Protein AF-A0A509LKF1-F1 (afdb_monomer)

Radius of gyration: 13.64 Å; Cα contacts (8 Å, |Δi|>4): 89; chains: 1; bounding box: 28×32×33 Å

Sequence (92 aa):
GLAKDMSLYITGQMYSREKIPHQTRQLVTVAALTVLSKPDELKLHTHAALNVGCTKEEIAEVIFQTSIYGGVPAANTALSVLKDVLEERGEE

Solvent-accessible surface area (backbone atoms only — not comparable to full-atom values): 5002 Å² total; per-residue (Å²): 102,72,69,59,53,51,50,48,43,47,56,69,53,63,66,60,48,85,87,56,58,66,36,60,52,29,50,51,49,43,36,52,26,28,53,68,65,37,65,74,62,30,45,57,41,50,55,49,20,47,74,61,66,41,50,74,65,60,52,51,48,43,38,56,60,34,27,81,79,43,33,57,71,29,24,53,53,43,52,51,43,52,50,54,52,28,58,75,70,71,63,122

Structure (mmCIF, N/CA/C/O backbone):
data_AF-A0A509LKF1-F1
#
_entry.id   AF-A0A509LKF1-F1
#
loop_
_atom_site.group_PDB
_atom_site.id
_atom_site.type_symbol
_atom_site.label_atom_id
_atom_site.label_alt_id
_atom_site.label_comp_id
_atom_site.label_asym_id
_atom_site.label_entity_id
_atom_site.label_seq_id
_atom_site.pdbx_PDB_ins_code
_atom_site.Cartn_x
_atom_site.Cartn_y
_atom_site.Cartn_z
_atom_site.occupancy
_atom_site.B_iso_or_equiv
_atom_site.auth_seq_id
_atom_site.auth_comp_id
_atom_site.auth_asym_id
_atom_site.auth_atom_id
_atom_site.pdbx_PDB_model_num
ATOM 1 N N . GLY A 1 1 ? -12.315 19.227 -16.497 1.00 91.00 1 GLY A N 1
ATOM 2 C CA . GLY A 1 1 ? -11.396 19.975 -15.618 1.00 91.00 1 GLY A CA 1
ATOM 3 C C . GLY A 1 1 ? -10.446 18.953 -15.061 1.00 91.00 1 GLY A C 1
ATOM 4 O O . GLY A 1 1 ? -10.940 17.907 -14.663 1.00 91.00 1 GLY A O 1
ATOM 5 N N . LEU A 1 2 ? -9.136 19.213 -15.077 1.00 93.00 2 LEU A N 1
ATOM 6 C CA . LEU A 1 2 ? -8.104 18.162 -15.064 1.00 93.00 2 LEU A CA 1
ATOM 7 C C . LEU A 1 2 ? -8.325 17.042 -14.030 1.00 93.00 2 LEU A C 1
ATOM 9 O O . LEU A 1 2 ? -8.217 15.873 -14.381 1.00 93.00 2 LEU A O 1
ATOM 13 N N . ALA A 1 3 ? -8.727 17.365 -12.797 1.00 91.44 3 ALA A N 1
ATOM 14 C CA . ALA A 1 3 ? -9.023 16.364 -11.765 1.00 91.4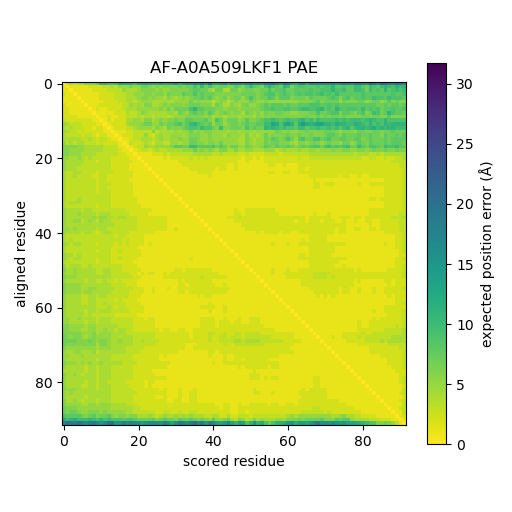4 3 ALA A CA 1
ATOM 15 C C . ALA A 1 3 ? -10.182 15.410 -12.131 1.00 91.44 3 ALA A C 1
ATOM 17 O O . ALA A 1 3 ? -10.079 14.199 -11.937 1.00 91.44 3 ALA A O 1
ATOM 18 N N . LYS A 1 4 ? -11.275 15.935 -12.702 1.00 92.12 4 LYS A N 1
ATOM 19 C CA . LYS A 1 4 ? -12.404 15.128 -13.195 1.00 92.12 4 LYS A CA 1
ATOM 20 C C . LYS A 1 4 ? -11.964 14.227 -14.346 1.00 92.12 4 LYS A C 1
ATOM 22 O O . LYS A 1 4 ? -12.332 13.058 -14.378 1.00 92.12 4 LYS A O 1
ATOM 27 N N . ASP A 1 5 ? -11.170 14.769 -15.263 1.00 94.25 5 ASP A N 1
ATOM 28 C CA . ASP A 1 5 ? -10.733 14.050 -16.462 1.00 94.25 5 ASP A CA 1
ATOM 29 C C . ASP A 1 5 ? -9.780 12.902 -16.078 1.00 94.25 5 ASP A C 1
ATOM 31 O O . ASP A 1 5 ? -9.925 11.780 -16.561 1.00 94.25 5 ASP A O 1
ATOM 35 N N . MET A 1 6 ? -8.888 13.144 -15.111 1.00 91.88 6 MET A N 1
ATOM 36 C CA . MET A 1 6 ? -8.019 12.124 -14.523 1.00 91.88 6 MET A CA 1
ATOM 37 C C . MET A 1 6 ? -8.818 11.028 -13.807 1.00 91.88 6 MET A C 1
ATOM 39 O O . MET A 1 6 ? -8.574 9.844 -14.033 1.00 91.88 6 MET A O 1
ATOM 43 N N . SER A 1 7 ? -9.805 11.401 -12.989 1.00 90.62 7 SER A N 1
ATOM 44 C CA . SER A 1 7 ? -10.662 10.435 -12.290 1.00 90.62 7 SER A CA 1
ATOM 45 C C . SER A 1 7 ? -11.435 9.536 -13.266 1.00 90.62 7 SER A C 1
ATOM 47 O O . SER A 1 7 ? -11.437 8.311 -13.114 1.00 90.62 7 SER A O 1
ATOM 49 N N . LEU A 1 8 ? -12.020 10.119 -14.320 1.00 91.12 8 LEU A N 1
ATOM 50 C CA . LEU A 1 8 ? -12.732 9.377 -15.365 1.00 91.12 8 LEU A CA 1
ATOM 51 C C . LEU A 1 8 ? -11.811 8.439 -16.148 1.00 91.12 8 LEU A C 1
ATOM 53 O O . LEU A 1 8 ? -12.217 7.330 -16.482 1.00 91.12 8 LEU A O 1
ATOM 57 N N . TYR A 1 9 ? -10.573 8.848 -16.422 1.00 91.75 9 TYR A N 1
ATOM 58 C CA . TYR A 1 9 ? -9.595 7.972 -17.059 1.00 91.75 9 TYR A CA 1
ATOM 59 C C . TYR A 1 9 ? -9.228 6.781 -16.161 1.00 91.75 9 TYR A C 1
ATOM 61 O O . TYR A 1 9 ? -9.276 5.630 -16.599 1.00 91.75 9 TYR A O 1
ATOM 69 N N . ILE A 1 10 ? -8.900 7.037 -14.890 1.00 87.38 10 ILE A N 1
ATOM 70 C CA . ILE A 1 10 ? -8.498 5.991 -13.941 1.00 87.38 10 ILE A CA 1
ATOM 71 C C . ILE A 1 10 ? -9.623 4.963 -13.779 1.00 87.38 10 ILE A C 1
ATOM 73 O O . ILE A 1 10 ? -9.390 3.766 -13.947 1.00 87.38 10 ILE A O 1
ATOM 77 N N . THR A 1 11 ? -10.843 5.423 -13.504 1.00 84.56 11 THR A N 1
ATOM 78 C CA . THR A 1 11 ? -11.993 4.550 -13.221 1.00 84.56 11 THR A CA 1
ATOM 79 C C . THR A 1 11 ? -12.604 3.948 -14.486 1.00 84.56 11 THR A C 1
ATOM 81 O O . THR A 1 11 ? -12.812 2.739 -14.557 1.00 84.56 11 THR A O 1
ATOM 84 N N . GLY A 1 12 ? -12.849 4.768 -15.508 1.00 84.69 12 GLY A N 1
ATOM 85 C CA . GLY A 1 12 ? -13.550 4.376 -16.728 1.00 84.69 12 GLY A CA 1
ATOM 86 C C . GLY A 1 12 ? -12.680 3.673 -17.766 1.00 84.69 12 GLY A C 1
ATOM 87 O O . GLY A 1 12 ? -13.223 2.961 -18.612 1.00 84.69 12 GLY A O 1
ATOM 88 N N . GLN A 1 13 ? -11.351 3.822 -17.717 1.00 87.00 13 GLN A N 1
ATOM 89 C CA . GLN A 1 13 ? -10.446 3.175 -18.676 1.00 87.00 13 GLN A CA 1
ATOM 90 C C . GLN A 1 13 ? -9.395 2.270 -18.041 1.00 87.00 13 GLN A C 1
ATOM 92 O O . GLN A 1 13 ? -9.220 1.143 -18.497 1.00 87.00 13 GLN A O 1
ATOM 97 N N . MET A 1 14 ? -8.655 2.719 -17.025 1.00 87.75 14 MET A N 1
ATOM 98 C CA . MET A 1 14 ? -7.541 1.908 -16.517 1.00 87.75 14 MET A CA 1
ATOM 99 C C . MET A 1 14 ? -8.022 0.737 -15.650 1.00 87.75 14 MET A C 1
ATOM 101 O O . MET A 1 14 ? -7.594 -0.408 -15.848 1.00 87.75 14 MET A O 1
ATOM 105 N N . TYR A 1 15 ? -8.916 1.016 -14.701 1.00 85.31 15 TYR A N 1
ATOM 106 C CA . TYR A 1 15 ? -9.465 0.007 -13.798 1.00 85.31 15 TYR A CA 1
ATOM 107 C C . TYR A 1 15 ? -10.633 -0.775 -14.402 1.00 85.31 15 TYR A C 1
ATOM 109 O O . TYR A 1 15 ? -10.830 -1.911 -13.995 1.00 85.31 15 TYR A O 1
ATOM 117 N N . SER A 1 16 ? -11.313 -0.271 -15.436 1.00 87.25 16 SER A N 1
ATOM 118 C CA . SER A 1 16 ? -12.335 -1.035 -16.179 1.00 87.25 16 SER A CA 1
ATOM 119 C C . SER A 1 16 ? -11.768 -2.191 -17.021 1.00 87.25 16 SER A C 1
ATOM 121 O O . SER A 1 16 ? -12.507 -2.999 -17.578 1.00 87.25 16 SER A O 1
ATOM 123 N N . ARG A 1 17 ? -10.438 -2.300 -17.139 1.00 89.94 17 ARG 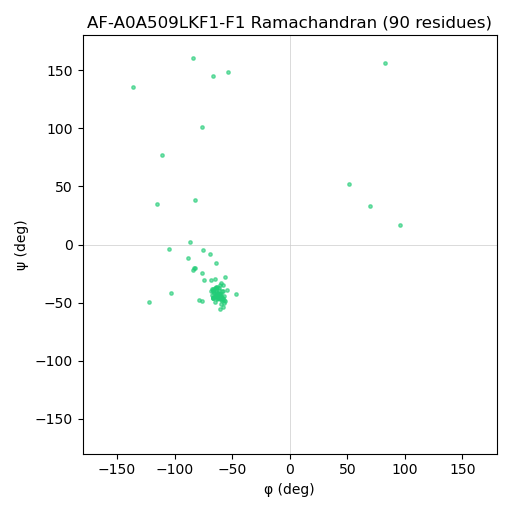A N 1
ATOM 124 C CA . ARG A 1 17 ? -9.776 -3.397 -17.855 1.00 89.94 17 ARG A CA 1
ATOM 125 C C . ARG A 1 17 ? -9.785 -4.680 -17.026 1.00 89.94 17 ARG A C 1
ATOM 127 O O . ARG A 1 17 ? -8.873 -4.923 -16.240 1.00 89.94 17 ARG A O 1
ATOM 134 N N . GLU A 1 18 ? -10.679 -5.601 -17.332 1.00 87.12 18 GLU A N 1
ATOM 135 C CA . GLU A 1 18 ? -10.772 -6.914 -16.666 1.00 87.12 18 GLU A CA 1
ATOM 136 C C . GLU A 1 18 ? -9.778 -7.962 -17.215 1.00 87.12 18 GLU A C 1
ATOM 138 O O . GLU A 1 18 ? -10.089 -9.134 -17.387 1.00 87.12 18 GLU A O 1
ATOM 143 N N . LYS A 1 19 ? -8.549 -7.546 -17.549 1.00 93.44 19 LYS A N 1
ATOM 144 C CA . LYS A 1 19 ? -7.483 -8.468 -18.004 1.00 93.44 19 LYS A CA 1
ATOM 145 C C . LYS A 1 19 ? -6.728 -9.136 -16.854 1.00 93.44 19 LYS A C 1
ATOM 147 O O . LYS A 1 19 ? -6.099 -10.165 -17.056 1.00 93.44 19 LYS A O 1
ATOM 152 N N . ILE A 1 20 ? -6.769 -8.516 -15.680 1.00 94.75 20 ILE A N 1
ATOM 153 C CA . ILE A 1 20 ? -6.199 -8.999 -14.421 1.00 94.75 20 ILE A CA 1
ATOM 154 C C . ILE A 1 20 ? -7.263 -8.719 -13.350 1.00 94.75 20 ILE A C 1
ATOM 156 O O . ILE A 1 20 ? -7.799 -7.600 -13.377 1.00 94.75 20 ILE A O 1
ATOM 160 N N . PRO A 1 21 ? -7.559 -9.668 -12.438 1.00 94.88 21 PRO A N 1
ATOM 161 C CA . PRO A 1 21 ? -8.526 -9.470 -11.360 1.00 94.88 21 PRO A CA 1
ATOM 162 C C . PRO A 1 21 ? -8.228 -8.229 -10.516 1.00 94.88 21 PRO A C 1
ATOM 164 O O . PRO A 1 21 ? -7.068 -7.849 -10.326 1.00 94.88 21 PRO A O 1
ATOM 167 N N . HIS A 1 22 ? -9.273 -7.596 -9.984 1.00 93.56 22 HIS A N 1
ATOM 168 C CA . HIS A 1 22 ? -9.129 -6.387 -9.170 1.00 93.56 22 HIS A CA 1
ATOM 169 C C . HIS A 1 22 ? -8.298 -6.624 -7.906 1.00 93.56 22 HIS A C 1
ATOM 171 O O . HIS A 1 22 ? -7.479 -5.770 -7.571 1.00 93.56 22 HIS A O 1
ATOM 177 N N . GLN A 1 23 ? -8.438 -7.792 -7.274 1.00 96.94 23 GLN A N 1
ATOM 178 C CA . GLN A 1 23 ? -7.633 -8.202 -6.123 1.00 96.94 23 GLN A CA 1
ATOM 179 C C . GLN A 1 23 ? -6.144 -8.193 -6.474 1.00 96.94 23 GLN A C 1
ATOM 181 O O . GLN A 1 23 ? -5.351 -7.483 -5.861 1.00 96.94 23 GLN A O 1
ATOM 186 N N . THR A 1 24 ? -5.770 -8.890 -7.552 1.00 97.75 24 THR A N 1
ATOM 187 C CA . THR A 1 24 ? -4.383 -8.943 -8.028 1.00 97.75 24 THR A CA 1
ATOM 188 C C . THR A 1 24 ? -3.844 -7.552 -8.358 1.00 97.75 24 THR A C 1
ATOM 190 O O . THR A 1 24 ? -2.701 -7.243 -8.036 1.00 97.75 24 THR A O 1
ATOM 193 N N . ARG A 1 25 ? -4.656 -6.680 -8.966 1.00 96.25 25 ARG A N 1
ATOM 194 C CA . ARG A 1 25 ? -4.252 -5.294 -9.250 1.00 96.25 25 ARG A CA 1
ATOM 195 C C . ARG A 1 25 ? -3.947 -4.513 -7.977 1.00 96.25 25 ARG A C 1
ATOM 197 O O . ARG A 1 25 ? -2.917 -3.850 -7.934 1.00 96.25 25 ARG A O 1
ATOM 204 N N . GLN A 1 26 ? -4.806 -4.601 -6.962 1.00 97.75 26 GLN A N 1
ATOM 205 C CA . GLN A 1 26 ? -4.576 -3.902 -5.699 1.00 97.75 26 GLN A CA 1
ATOM 206 C C . GLN A 1 26 ? -3.359 -4.457 -4.957 1.00 97.75 26 GLN A C 1
ATOM 208 O O . GLN A 1 26 ? -2.556 -3.671 -4.470 1.00 97.75 26 GLN A O 1
ATOM 213 N N . LEU A 1 27 ? -3.150 -5.777 -4.953 1.00 98.75 27 LEU A N 1
ATOM 214 C CA . LEU A 1 27 ? -1.944 -6.382 -4.376 1.00 98.75 27 LEU A CA 1
ATOM 215 C C . LEU A 1 27 ? -0.667 -5.882 -5.075 1.00 98.75 27 LEU A C 1
ATOM 217 O O . LEU A 1 27 ? 0.299 -5.512 -4.411 1.00 98.75 27 LEU A O 1
ATOM 221 N N . VAL A 1 28 ? -0.671 -5.771 -6.409 1.00 98.25 28 VAL A N 1
ATOM 222 C CA . VAL A 1 28 ? 0.450 -5.172 -7.158 1.00 98.25 28 VAL A CA 1
ATOM 223 C C . VAL A 1 28 ? 0.654 -3.702 -6.781 1.00 98.25 28 VAL A C 1
ATOM 225 O O . VAL A 1 28 ? 1.792 -3.264 -6.613 1.00 98.25 28 VAL A O 1
ATOM 228 N N . THR A 1 29 ? -0.425 -2.933 -6.621 1.00 98.31 29 THR A N 1
ATOM 229 C CA . THR A 1 29 ? -0.339 -1.535 -6.185 1.00 98.31 29 THR A CA 1
ATOM 230 C C . THR A 1 29 ? 0.226 -1.410 -4.768 1.00 98.31 29 THR A C 1
ATOM 232 O O . THR A 1 29 ? 1.131 -0.606 -4.562 1.00 98.31 29 THR A O 1
ATOM 235 N N . VAL A 1 30 ? -0.223 -2.237 -3.820 1.00 98.81 30 VAL A N 1
ATOM 236 C CA . VAL A 1 30 ? 0.314 -2.312 -2.449 1.00 98.81 30 VAL A CA 1
ATOM 237 C C . VAL A 1 30 ? 1.814 -2.608 -2.469 1.00 98.81 30 VAL A C 1
ATOM 239 O O . VAL A 1 30 ? 2.589 -1.894 -1.830 1.00 98.81 30 VAL A O 1
ATOM 242 N N . ALA A 1 31 ? 2.246 -3.607 -3.246 1.00 98.81 31 ALA A N 1
ATOM 243 C CA . ALA A 1 31 ? 3.662 -3.945 -3.383 1.00 98.81 31 ALA A CA 1
ATOM 244 C C . ALA A 1 31 ? 4.479 -2.755 -3.910 1.00 98.81 31 ALA A C 1
ATOM 246 O O . ALA A 1 31 ? 5.515 -2.396 -3.348 1.00 98.81 31 ALA A O 1
ATOM 247 N N . ALA A 1 32 ? 3.993 -2.109 -4.974 1.00 98.75 32 ALA A N 1
ATOM 248 C CA . ALA A 1 32 ? 4.666 -0.971 -5.585 1.00 98.75 32 ALA A CA 1
ATOM 249 C C . ALA A 1 32 ? 4.772 0.220 -4.620 1.00 98.75 32 ALA A C 1
ATOM 251 O O . ALA A 1 32 ? 5.849 0.791 -4.468 1.00 98.75 32 ALA A O 1
ATOM 252 N N . LEU A 1 33 ? 3.682 0.580 -3.938 1.00 98.81 33 LEU A N 1
ATOM 253 C CA . LEU A 1 33 ? 3.657 1.703 -2.994 1.00 98.81 33 LEU A CA 1
ATOM 254 C C . LEU A 1 33 ? 4.499 1.436 -1.744 1.00 98.81 33 LEU A C 1
ATOM 256 O O . LEU A 1 33 ? 5.102 2.373 -1.214 1.00 98.81 33 LEU A O 1
ATOM 260 N N . THR A 1 34 ? 4.605 0.171 -1.328 1.00 98.81 34 THR A N 1
ATOM 261 C CA . THR A 1 34 ? 5.534 -0.254 -0.275 1.00 98.81 34 THR A CA 1
ATOM 262 C C . THR A 1 34 ? 6.975 0.035 -0.688 1.00 98.81 34 THR A C 1
ATOM 264 O O . THR A 1 34 ? 7.671 0.783 -0.006 1.00 98.81 34 THR A O 1
ATOM 267 N N . VAL A 1 35 ? 7.416 -0.473 -1.845 1.00 98.69 35 VAL A N 1
ATOM 268 C CA . VAL A 1 35 ? 8.794 -0.268 -2.332 1.00 98.69 35 VAL A CA 1
ATOM 269 C C . VAL A 1 35 ? 9.093 1.213 -2.594 1.00 98.69 35 VAL A C 1
ATOM 271 O O . VAL A 1 35 ? 10.188 1.686 -2.299 1.00 98.69 35 VAL A O 1
ATOM 274 N N . LEU A 1 36 ? 8.117 1.977 -3.092 1.00 98.56 36 LEU A N 1
ATOM 275 C CA . LEU A 1 36 ? 8.249 3.421 -3.317 1.00 98.56 36 LEU A CA 1
ATOM 276 C C . LEU A 1 36 ? 8.192 4.258 -2.027 1.00 98.56 36 LEU A C 1
ATOM 278 O O . LEU A 1 36 ? 8.369 5.477 -2.101 1.00 98.56 36 LEU A O 1
ATOM 282 N N . SER A 1 37 ? 7.940 3.635 -0.869 1.00 97.88 37 SER A N 1
ATOM 283 C CA . SER A 1 37 ? 7.795 4.299 0.433 1.00 97.88 37 SER A CA 1
ATOM 284 C C . SER A 1 37 ? 6.785 5.456 0.391 1.00 97.88 37 SER A C 1
ATOM 286 O O . SER A 1 37 ? 7.091 6.591 0.764 1.00 97.88 37 SER A O 1
ATOM 288 N N . LYS A 1 38 ? 5.574 5.181 -0.114 1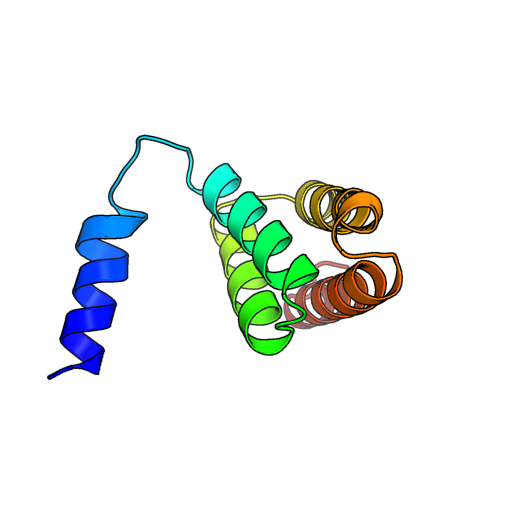.00 98.56 38 LYS A N 1
ATOM 289 C CA . LYS A 1 38 ? 4.458 6.142 -0.217 1.00 98.56 38 LYS A CA 1
ATOM 290 C C . LYS A 1 38 ? 3.328 5.774 0.758 1.00 98.56 38 LYS A C 1
ATOM 292 O O . LYS A 1 38 ? 2.326 5.220 0.317 1.00 98.56 38 LYS A O 1
ATOM 297 N N . PRO A 1 39 ? 3.474 6.053 2.068 1.00 97.81 39 PRO A N 1
ATOM 298 C CA . PRO A 1 39 ? 2.559 5.552 3.097 1.00 97.81 39 PRO A CA 1
ATOM 299 C C . PRO A 1 39 ? 1.125 6.086 2.975 1.00 97.81 39 PRO A C 1
ATOM 301 O O . PRO A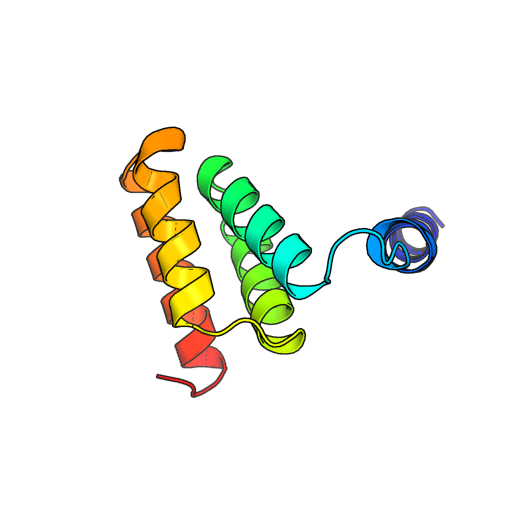 1 39 ? 0.190 5.319 3.176 1.00 97.81 39 PRO A O 1
ATOM 304 N N . ASP A 1 40 ? 0.932 7.350 2.586 1.00 98.12 40 ASP A N 1
ATOM 305 C CA . ASP A 1 40 ? -0.415 7.936 2.461 1.00 98.12 40 ASP A CA 1
ATOM 306 C C . ASP A 1 40 ? -1.226 7.275 1.332 1.00 98.12 40 ASP A C 1
ATOM 308 O O . ASP A 1 40 ? -2.376 6.878 1.519 1.00 98.12 40 ASP A O 1
ATOM 312 N N . GLU A 1 41 ? -0.596 7.083 0.169 1.00 98.38 41 GLU A N 1
ATOM 313 C CA . GLU A 1 41 ? -1.191 6.356 -0.960 1.00 98.38 41 GLU A CA 1
ATOM 314 C C . GLU A 1 41 ? -1.358 4.869 -0.637 1.00 98.38 41 GLU A C 1
ATOM 316 O O . GLU A 1 41 ? -2.361 4.255 -1.002 1.00 98.38 41 GLU A O 1
ATOM 321 N N . LEU A 1 42 ? -0.392 4.277 0.075 1.00 98.75 42 LEU A N 1
ATOM 322 C CA . LEU A 1 42 ? -0.475 2.891 0.519 1.00 98.75 42 LEU A CA 1
ATOM 323 C C . LEU A 1 42 ? -1.698 2.691 1.416 1.00 98.75 42 LEU A C 1
ATOM 325 O O . LEU A 1 42 ? -2.448 1.751 1.192 1.00 98.75 42 LEU A O 1
ATOM 329 N N . LYS A 1 43 ? -1.949 3.595 2.368 1.00 98.75 43 LYS A N 1
ATOM 330 C CA . LYS A 1 43 ?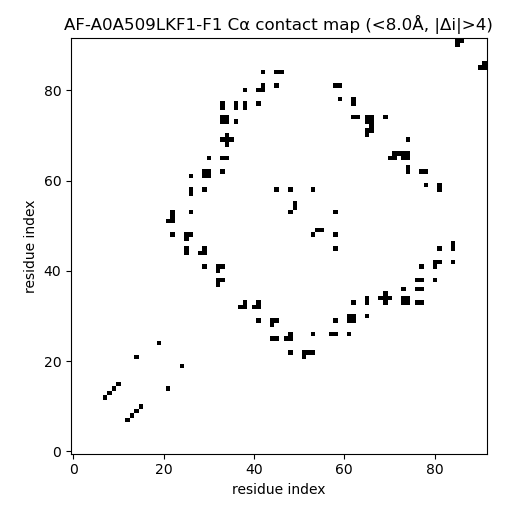 -3.122 3.545 3.248 1.00 98.75 43 LYS A CA 1
ATOM 331 C C . LYS A 1 43 ? -4.424 3.525 2.448 1.00 98.75 43 LYS A C 1
ATOM 333 O O . LYS A 1 43 ? -5.278 2.667 2.677 1.00 98.75 43 LYS A O 1
ATOM 338 N N . LEU A 1 44 ? -4.552 4.428 1.473 1.00 98.31 44 LEU A N 1
ATOM 339 C CA . LEU A 1 44 ? -5.707 4.484 0.573 1.00 98.31 44 LEU A CA 1
ATOM 340 C C . LEU A 1 44 ? -5.892 3.165 -0.195 1.00 98.31 44 LEU A C 1
ATOM 342 O O . LEU A 1 44 ? -7.001 2.631 -0.272 1.00 98.31 44 LEU A O 1
ATOM 346 N N . HIS A 1 45 ? -4.809 2.625 -0.750 1.00 98.44 45 HIS A N 1
ATOM 347 C CA . HIS A 1 45 ? -4.855 1.405 -1.548 1.00 98.44 45 HIS A CA 1
ATOM 348 C C . HIS A 1 45 ? -5.009 0.124 -0.723 1.00 98.44 45 HIS A C 1
ATOM 350 O O . HIS A 1 45 ? -5.583 -0.837 -1.227 1.00 98.44 45 HIS A O 1
ATOM 356 N N . THR A 1 46 ? -4.609 0.111 0.548 1.00 98.69 46 THR A N 1
ATOM 357 C CA . THR A 1 46 ? -4.904 -0.984 1.482 1.00 98.69 46 THR A CA 1
ATOM 358 C C . THR A 1 46 ? -6.404 -1.066 1.766 1.00 98.69 46 THR A C 1
ATOM 360 O O . THR A 1 46 ? -6.986 -2.143 1.645 1.00 98.69 46 THR A O 1
ATOM 363 N N . HIS A 1 47 ? -7.071 0.067 2.032 1.00 98.50 47 HIS A N 1
ATOM 364 C CA . HIS A 1 47 ? -8.540 0.113 2.119 1.00 98.50 47 HIS A CA 1
ATOM 365 C C . HIS A 1 47 ? -9.191 -0.390 0.821 1.00 98.50 47 HIS A C 1
ATOM 367 O O . HIS A 1 47 ? -10.118 -1.199 0.853 1.00 98.50 47 HIS A O 1
ATOM 373 N N . ALA A 1 48 ? -8.685 0.044 -0.339 1.00 97.50 48 ALA A N 1
ATOM 374 C CA . ALA A 1 48 ? -9.195 -0.405 -1.633 1.00 97.50 48 ALA A CA 1
ATOM 375 C C . ALA A 1 48 ? -8.987 -1.912 -1.872 1.00 97.50 48 ALA A C 1
ATOM 377 O O . ALA A 1 48 ? -9.887 -2.556 -2.407 1.00 97.50 48 ALA A O 1
ATOM 378 N N . ALA A 1 49 ? -7.842 -2.475 -1.471 1.00 98.44 49 ALA A N 1
ATOM 379 C CA . ALA A 1 49 ? -7.535 -3.902 -1.563 1.00 98.44 49 ALA A CA 1
ATOM 380 C C . ALA A 1 49 ? -8.539 -4.744 -0.767 1.00 98.44 49 ALA A C 1
ATOM 382 O O . ALA A 1 49 ? -9.123 -5.685 -1.304 1.00 98.44 49 ALA A O 1
ATOM 383 N N . LEU A 1 50 ? -8.805 -4.353 0.479 1.00 98.44 50 LEU A N 1
ATOM 384 C CA . LEU A 1 50 ? -9.782 -5.032 1.325 1.00 98.44 50 LEU A CA 1
ATOM 385 C C . LEU A 1 50 ? -11.203 -4.920 0.747 1.00 98.44 50 LEU A C 1
ATOM 387 O O . LEU A 1 50 ? -11.943 -5.898 0.704 1.00 98.44 50 LEU A O 1
ATOM 391 N N . ASN A 1 51 ? -11.574 -3.750 0.216 1.00 97.44 51 ASN A N 1
ATOM 392 C CA . ASN A 1 51 ? -12.893 -3.534 -0.390 1.00 97.44 51 ASN A CA 1
ATOM 393 C C . ASN A 1 51 ? -13.133 -4.381 -1.652 1.00 97.44 51 ASN A C 1
ATOM 395 O O . ASN A 1 51 ? -14.277 -4.727 -1.939 1.00 97.44 51 ASN A O 1
ATOM 399 N N . VAL A 1 52 ? -12.083 -4.717 -2.412 1.00 96.12 52 VAL A N 1
ATOM 400 C CA . VAL A 1 52 ? -12.193 -5.632 -3.565 1.00 96.12 52 VAL A CA 1
ATOM 401 C C . VAL A 1 52 ? -12.052 -7.108 -3.175 1.00 96.12 52 VAL A C 1
ATOM 403 O O . VAL A 1 52 ? -12.119 -7.973 -4.047 1.00 96.12 52 VAL A O 1
ATOM 406 N N . GLY A 1 53 ? -11.896 -7.405 -1.881 1.00 97.50 53 GLY A N 1
ATOM 407 C CA . GLY A 1 53 ? -11.926 -8.756 -1.329 1.00 97.50 53 GLY A CA 1
ATOM 408 C C . GLY A 1 53 ? -10.566 -9.421 -1.130 1.00 97.50 53 GLY A C 1
ATOM 409 O O . GLY A 1 53 ? -10.542 -10.639 -0.983 1.00 97.50 53 GLY A O 1
ATOM 410 N N . CYS A 1 54 ? -9.455 -8.675 -1.135 1.00 98.56 54 CYS A N 1
ATOM 411 C CA . CYS A 1 54 ? -8.187 -9.222 -0.643 1.00 98.56 54 CYS A CA 1
ATOM 412 C C . CYS A 1 54 ? -8.278 -9.472 0.869 1.00 98.56 54 CYS A C 1
ATOM 414 O O . CYS A 1 54 ? -8.887 -8.672 1.583 1.00 98.56 54 CYS A O 1
ATOM 416 N N . THR A 1 55 ? -7.640 -10.527 1.374 1.00 98.44 55 THR A N 1
ATOM 417 C CA . THR A 1 55 ? -7.570 -10.773 2.823 1.00 98.44 55 THR A CA 1
ATOM 418 C C . THR A 1 55 ? -6.424 -9.996 3.474 1.00 98.44 55 THR A C 1
ATOM 420 O O . THR A 1 55 ? -5.468 -9.583 2.809 1.00 98.44 55 THR A O 1
ATOM 423 N N . LYS A 1 56 ? -6.489 -9.807 4.800 1.00 98.31 56 LYS A N 1
ATOM 424 C CA . LYS A 1 56 ? -5.399 -9.172 5.556 1.00 98.31 56 LYS A CA 1
ATOM 425 C C . LYS A 1 56 ? -4.090 -9.960 5.439 1.00 98.31 56 LYS A C 1
ATOM 427 O O . LYS A 1 56 ? -3.025 -9.357 5.342 1.00 98.31 56 LYS A O 1
ATOM 432 N N . GLU A 1 57 ? -4.177 -11.286 5.364 1.00 98.56 57 GLU A N 1
ATOM 433 C CA . GLU A 1 57 ? -3.040 -12.188 5.177 1.00 98.56 57 GLU A CA 1
ATOM 434 C C . GLU A 1 57 ? -2.408 -12.025 3.791 1.00 98.56 57 GLU A C 1
ATOM 436 O O . GLU A 1 57 ? -1.189 -11.937 3.698 1.00 98.56 57 GLU A O 1
ATOM 441 N N . GLU A 1 58 ? -3.204 -11.914 2.721 1.00 98.81 58 GLU A N 1
ATOM 442 C CA . GLU A 1 58 ? -2.677 -11.680 1.367 1.00 98.81 58 GLU A CA 1
ATOM 443 C C . GLU A 1 58 ? -1.924 -10.347 1.275 1.00 98.81 58 GLU A C 1
ATOM 445 O O . GLU A 1 58 ? -0.844 -10.270 0.685 1.00 98.81 58 GLU A O 1
ATOM 450 N N . ILE A 1 59 ? -2.479 -9.290 1.875 1.00 98.81 59 ILE A N 1
ATOM 451 C CA . ILE A 1 59 ? -1.855 -7.963 1.885 1.00 98.81 59 ILE A CA 1
ATOM 452 C C . ILE A 1 59 ? -0.559 -7.994 2.706 1.00 98.81 59 ILE A C 1
ATOM 454 O O . ILE A 1 59 ? 0.470 -7.494 2.244 1.00 98.81 59 ILE A O 1
ATOM 458 N N . ALA A 1 60 ? -0.587 -8.607 3.893 1.00 98.75 60 ALA A N 1
ATOM 459 C CA . ALA A 1 60 ? 0.590 -8.756 4.743 1.00 98.75 60 ALA A CA 1
ATOM 460 C C . ALA A 1 60 ? 1.700 -9.566 4.054 1.00 98.75 60 ALA A C 1
ATOM 462 O O . ALA A 1 60 ? 2.858 -9.155 4.096 1.00 98.75 60 ALA A O 1
ATOM 463 N N . GLU A 1 61 ? 1.355 -10.664 3.377 1.00 98.81 61 GLU A N 1
ATOM 464 C CA . GLU A 1 61 ? 2.310 -11.520 2.666 1.00 98.81 61 GLU A CA 1
ATOM 465 C C . GLU A 1 61 ? 2.987 -10.769 1.515 1.00 98.81 61 GLU A C 1
ATOM 467 O O . GLU A 1 61 ? 4.208 -10.816 1.359 1.00 98.81 61 GLU A O 1
ATOM 472 N N . VAL A 1 62 ? 2.222 -9.993 0.742 1.00 98.75 62 VAL A N 1
ATOM 473 C CA . VAL A 1 62 ? 2.781 -9.168 -0.336 1.00 98.75 62 VAL A CA 1
ATOM 474 C C . VAL A 1 62 ? 3.723 -8.097 0.214 1.00 98.75 62 VAL A C 1
ATOM 476 O O . VAL A 1 62 ? 4.820 -7.918 -0.323 1.00 98.75 62 VAL A O 1
ATOM 479 N N . ILE A 1 63 ? 3.347 -7.415 1.302 1.00 98.81 63 ILE A N 1
ATOM 480 C CA . ILE A 1 63 ? 4.226 -6.452 1.982 1.00 98.81 63 ILE A CA 1
ATOM 481 C C . ILE A 1 63 ? 5.498 -7.151 2.472 1.00 98.81 63 ILE A C 1
ATOM 483 O O . ILE A 1 63 ? 6.601 -6.652 2.237 1.00 98.81 63 ILE A O 1
ATOM 487 N N . PHE A 1 64 ? 5.374 -8.320 3.100 1.00 98.69 64 PHE A N 1
ATOM 488 C CA . PHE A 1 64 ? 6.510 -9.094 3.589 1.00 98.69 64 PHE A CA 1
ATOM 489 C C . PHE A 1 64 ? 7.467 -9.481 2.456 1.00 98.69 64 PHE A C 1
ATOM 491 O O . PHE A 1 64 ? 8.674 -9.244 2.563 1.00 98.69 64 PHE A O 1
ATOM 498 N N . GLN A 1 65 ? 6.944 -9.975 1.330 1.00 98.75 65 GLN A N 1
ATOM 499 C CA . GLN A 1 65 ? 7.741 -10.315 0.152 1.00 98.75 65 GL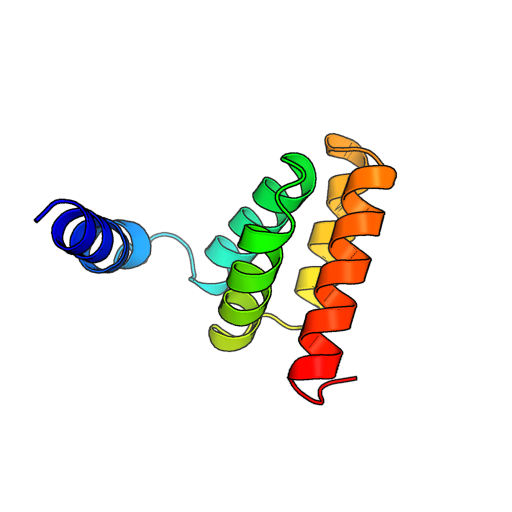N A CA 1
ATOM 500 C C . GLN A 1 65 ? 8.530 -9.104 -0.372 1.00 98.75 65 GLN A C 1
ATOM 502 O O . GLN A 1 65 ? 9.671 -9.251 -0.822 1.00 98.75 65 GLN A O 1
ATOM 507 N N . THR A 1 66 ? 7.977 -7.887 -0.275 1.00 98.69 66 THR A N 1
ATOM 508 C CA . T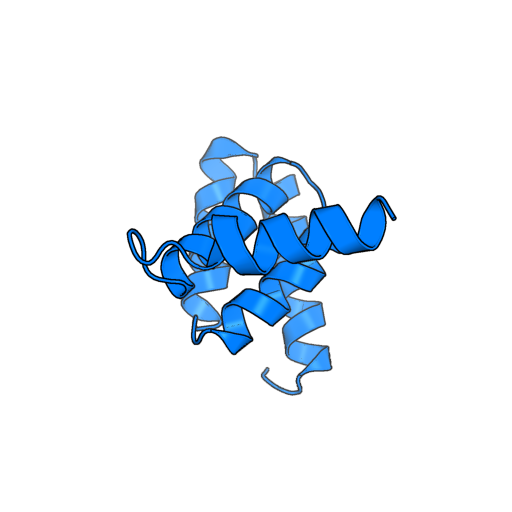HR A 1 66 ? 8.690 -6.680 -0.721 1.00 98.69 66 THR A CA 1
ATOM 509 C C . THR A 1 66 ? 9.958 -6.376 0.071 1.00 98.69 66 THR A C 1
ATOM 511 O O . THR A 1 66 ? 10.808 -5.651 -0.444 1.00 98.69 66 THR A O 1
ATOM 514 N N . SER A 1 67 ? 10.162 -6.971 1.252 1.00 98.31 67 SER A N 1
ATOM 515 C CA . SER A 1 67 ? 11.414 -6.829 2.012 1.00 98.31 67 SER A CA 1
ATOM 516 C C . SER A 1 67 ? 12.656 -7.241 1.209 1.00 98.31 67 SER A C 1
ATOM 518 O O . SER A 1 67 ? 13.730 -6.678 1.420 1.00 98.31 67 SER A O 1
ATOM 520 N N . ILE A 1 68 ? 12.506 -8.153 0.241 1.00 98.25 68 ILE A N 1
ATOM 521 C CA . ILE A 1 68 ? 13.583 -8.599 -0.653 1.00 98.25 68 ILE A CA 1
ATOM 522 C C . ILE A 1 68 ? 13.923 -7.551 -1.723 1.00 98.25 68 ILE A C 1
ATOM 524 O O . ILE A 1 68 ? 15.070 -7.463 -2.155 1.00 98.25 68 ILE A O 1
ATOM 528 N N . TYR A 1 69 ? 12.947 -6.745 -2.149 1.00 96.75 69 TYR A N 1
ATOM 529 C CA . TYR A 1 69 ? 13.098 -5.807 -3.268 1.00 96.75 69 TYR A CA 1
ATOM 530 C C . TYR A 1 69 ? 13.283 -4.354 -2.813 1.00 96.75 69 TYR A C 1
ATOM 532 O O . TYR A 1 69 ? 14.097 -3.629 -3.377 1.00 96.75 69 TYR A O 1
ATOM 540 N N . GLY A 1 70 ? 12.521 -3.926 -1.804 1.00 96.69 70 GLY A N 1
ATOM 541 C CA . GLY A 1 70 ? 12.536 -2.575 -1.234 1.00 96.69 70 GLY A CA 1
ATOM 542 C C . GLY A 1 70 ? 13.238 -2.476 0.122 1.00 96.69 70 GLY A C 1
ATOM 543 O O . GLY A 1 70 ? 13.381 -1.379 0.656 1.00 96.69 70 GLY A O 1
ATOM 544 N N . GLY A 1 71 ? 13.689 -3.603 0.679 1.00 98.19 71 GLY A N 1
ATOM 545 C CA . GLY A 1 71 ? 14.327 -3.666 1.989 1.00 98.19 71 GLY A CA 1
ATOM 546 C C . GLY A 1 71 ? 13.339 -3.729 3.158 1.00 98.19 71 GLY A C 1
ATOM 547 O O . GLY A 1 71 ? 12.199 -3.266 3.092 1.00 98.19 71 GLY A O 1
ATOM 548 N N . VAL A 1 72 ? 13.816 -4.279 4.277 1.00 98.44 72 VAL A N 1
ATOM 549 C CA . VAL A 1 72 ? 13.053 -4.421 5.531 1.00 98.44 72 VAL A CA 1
ATOM 550 C C . VAL A 1 72 ? 12.462 -3.094 6.049 1.00 98.44 72 VAL A C 1
ATOM 552 O O . VAL A 1 72 ? 11.317 -3.115 6.494 1.00 98.44 72 VAL A O 1
ATOM 555 N N . PRO A 1 73 ? 13.144 -1.927 5.978 1.00 98.56 73 PRO A N 1
ATOM 556 C CA . PRO A 1 73 ? 12.566 -0.671 6.474 1.00 98.56 73 PRO A CA 1
ATOM 557 C C . PRO A 1 73 ? 11.273 -0.242 5.759 1.00 98.56 73 PRO A C 1
ATOM 559 O O . PRO A 1 73 ? 10.335 0.225 6.411 1.00 98.56 73 PRO A O 1
ATOM 562 N N . ALA A 1 74 ? 11.203 -0.429 4.436 1.00 98.50 74 ALA A N 1
ATOM 563 C CA . ALA A 1 74 ? 10.009 -0.124 3.652 1.00 98.50 74 ALA A CA 1
ATOM 564 C C . ALA A 1 74 ? 8.854 -1.069 4.019 1.00 98.50 74 ALA A C 1
ATOM 566 O O . ALA A 1 74 ? 7.746 -0.609 4.296 1.00 98.50 74 ALA A O 1
ATOM 567 N N . ALA A 1 75 ? 9.139 -2.373 4.117 1.00 98.69 75 ALA A N 1
ATOM 568 C CA . ALA A 1 75 ? 8.157 -3.373 4.531 1.00 98.69 75 ALA A CA 1
ATOM 569 C C . ALA A 1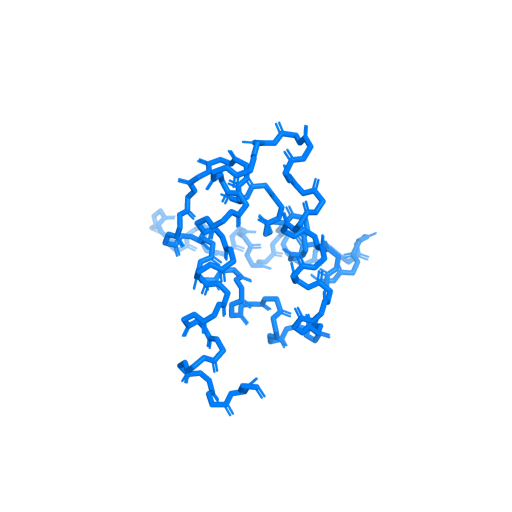 75 ? 7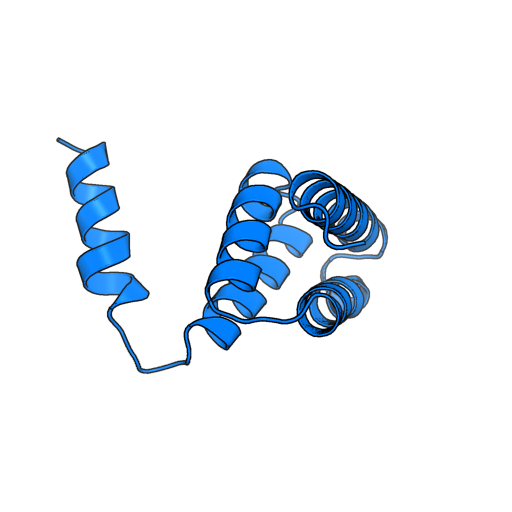.624 -3.108 5.952 1.00 98.69 75 ALA A C 1
ATOM 571 O O . ALA A 1 75 ? 6.417 -3.137 6.160 1.00 98.69 75 ALA A O 1
ATOM 572 N N . ASN A 1 76 ? 8.484 -2.761 6.916 1.00 98.56 76 ASN A N 1
ATOM 573 C CA . ASN A 1 76 ? 8.059 -2.431 8.284 1.00 98.56 76 ASN A CA 1
ATOM 574 C C . ASN A 1 76 ? 7.120 -1.219 8.326 1.00 98.56 76 ASN A C 1
ATOM 576 O O . ASN A 1 76 ? 6.112 -1.239 9.030 1.00 98.56 76 ASN A O 1
ATOM 580 N N . THR A 1 77 ? 7.432 -0.177 7.552 1.00 98.56 77 THR A N 1
ATOM 581 C CA . THR A 1 77 ? 6.567 1.006 7.440 1.00 98.56 77 THR A CA 1
ATOM 582 C C . THR A 1 77 ? 5.205 0.621 6.861 1.00 98.56 77 THR A C 1
ATOM 584 O O . THR A 1 77 ? 4.171 1.022 7.387 1.00 98.56 77 THR A O 1
ATOM 587 N N . ALA A 1 78 ? 5.192 -0.210 5.818 1.00 98.75 78 ALA A N 1
ATOM 588 C CA . ALA A 1 78 ? 3.964 -0.688 5.196 1.00 98.75 78 ALA A CA 1
ATOM 589 C C . ALA A 1 78 ? 3.132 -1.601 6.110 1.00 98.75 78 ALA A C 1
ATOM 591 O O . ALA A 1 78 ? 1.910 -1.475 6.132 1.00 98.75 78 ALA A O 1
ATOM 592 N N . LEU A 1 79 ? 3.767 -2.465 6.908 1.00 98.62 79 LEU A N 1
ATOM 593 C CA . LEU A 1 79 ? 3.077 -3.274 7.917 1.00 98.62 79 LEU A CA 1
ATOM 594 C C . LEU A 1 79 ? 2.438 -2.401 9.004 1.00 98.62 79 LEU A C 1
ATOM 596 O O . LEU A 1 79 ? 1.328 -2.704 9.433 1.00 98.62 79 LEU A O 1
ATOM 600 N N . SER A 1 80 ? 3.084 -1.299 9.408 1.00 98.56 80 SER A N 1
ATOM 601 C CA . SER A 1 80 ? 2.452 -0.325 10.310 1.00 98.56 80 SER A CA 1
ATOM 602 C C . SER A 1 80 ? 1.214 0.296 9.669 1.00 98.56 80 SER A C 1
ATOM 604 O O . SER A 1 80 ? 0.174 0.361 10.307 1.00 98.56 80 SER A O 1
ATOM 606 N N . VAL A 1 81 ? 1.292 0.688 8.392 1.00 98.75 81 VAL A N 1
ATOM 607 C CA . VAL A 1 81 ? 0.136 1.245 7.670 1.00 98.75 81 VAL A CA 1
ATOM 608 C C . VAL A 1 81 ? -1.002 0.228 7.567 1.00 98.75 81 VAL A C 1
ATOM 610 O O . VAL A 1 81 ? -2.159 0.590 7.760 1.00 98.75 81 VAL A O 1
ATOM 613 N N . LEU A 1 82 ? -0.700 -1.042 7.274 1.00 98.75 82 LEU A N 1
ATOM 614 C CA . LEU A 1 82 ? -1.707 -2.105 7.264 1.00 98.75 82 LEU A CA 1
ATOM 615 C C . LEU A 1 82 ? -2.380 -2.234 8.632 1.00 98.75 82 LEU A C 1
ATOM 617 O O . LEU A 1 82 ? -3.605 -2.289 8.695 1.00 98.75 82 LEU A O 1
ATOM 621 N N . LYS A 1 83 ? -1.593 -2.242 9.712 1.00 98.56 83 LYS A N 1
ATOM 622 C CA . LYS A 1 83 ? -2.116 -2.300 11.077 1.00 98.56 83 LYS A CA 1
ATOM 623 C C . LYS A 1 83 ? -3.071 -1.134 11.360 1.00 98.56 83 LYS A C 1
ATOM 625 O O . LYS A 1 83 ? -4.199 -1.388 11.766 1.00 98.56 83 LYS A O 1
ATOM 630 N N . ASP A 1 84 ? -2.662 0.099 11.065 1.00 98.50 84 ASP A N 1
ATOM 631 C CA . ASP A 1 84 ? -3.496 1.291 11.274 1.00 98.50 84 ASP A CA 1
ATOM 632 C C . ASP A 1 84 ? -4.826 1.193 10.502 1.00 98.50 84 ASP A C 1
ATOM 634 O O . ASP A 1 84 ? -5.883 1.551 11.015 1.00 98.50 84 ASP A O 1
ATOM 638 N N . VAL A 1 85 ? -4.799 0.672 9.269 1.00 98.62 85 VAL A N 1
ATOM 639 C CA . VAL A 1 85 ? -6.011 0.465 8.458 1.00 98.62 85 VAL A CA 1
ATOM 640 C C . VAL A 1 85 ? -6.939 -0.585 9.071 1.00 98.62 85 VAL A C 1
ATOM 642 O O . VAL A 1 85 ? -8.153 -0.392 9.070 1.00 98.62 85 VAL A O 1
ATOM 645 N N . LEU A 1 86 ? -6.399 -1.694 9.581 1.00 98.44 86 LEU A N 1
ATOM 646 C CA . LEU A 1 86 ? -7.206 -2.738 10.221 1.00 98.44 86 LEU A CA 1
ATOM 647 C C . LEU A 1 86 ? -7.849 -2.231 11.518 1.00 98.44 86 LEU A C 1
ATOM 649 O O . LEU A 1 86 ? -9.033 -2.487 11.741 1.00 98.44 86 LEU A O 1
ATOM 653 N N . GLU A 1 87 ? -7.116 -1.452 12.319 1.00 98.25 87 GLU A N 1
ATOM 654 C CA . GLU A 1 87 ? -7.645 -0.789 13.518 1.00 98.25 87 GLU A CA 1
ATOM 655 C C . GLU A 1 87 ? -8.776 0.192 13.159 1.00 98.25 87 GLU A C 1
ATOM 657 O O . GLU A 1 87 ? -9.852 0.146 13.756 1.00 98.25 87 GLU A O 1
ATOM 662 N N . GLU A 1 88 ? -8.594 1.025 12.126 1.00 97.69 88 GLU A N 1
ATOM 663 C CA . GLU A 1 88 ? -9.630 1.948 11.631 1.00 97.69 88 GLU A CA 1
ATOM 664 C C . GLU A 1 88 ? -10.910 1.238 11.168 1.00 97.69 88 GLU A C 1
ATOM 666 O O . GLU A 1 88 ? -12.004 1.795 11.286 1.00 97.69 88 GLU A O 1
ATOM 671 N N . ARG A 1 89 ? -10.782 0.022 10.621 1.00 97.06 89 ARG A N 1
ATOM 672 C CA . ARG A 1 89 ? -11.913 -0.788 10.137 1.00 97.06 89 ARG A CA 1
ATOM 673 C C . ARG A 1 89 ? -12.529 -1.671 11.227 1.00 97.06 89 ARG A C 1
ATOM 675 O O . ARG A 1 89 ? -13.617 -2.197 11.009 1.00 97.06 89 ARG A O 1
ATOM 682 N N . GLY A 1 90 ? -11.878 -1.820 12.384 1.00 96.06 90 GLY A N 1
ATOM 683 C CA . GLY A 1 90 ? -12.298 -2.741 13.443 1.00 96.06 90 GLY A CA 1
ATOM 684 C C . GLY A 1 90 ? -12.110 -4.220 13.079 1.00 96.06 90 GLY A C 1
ATOM 685 O O . GLY A 1 90 ? -12.927 -5.050 13.470 1.00 96.06 90 GLY A O 1
ATOM 686 N N . GLU A 1 91 ? -11.070 -4.542 12.304 1.00 88.56 91 GLU A N 1
ATOM 687 C CA . GLU A 1 91 ? -10.808 -5.872 11.723 1.00 88.56 91 GLU A CA 1
ATOM 688 C C . GLU A 1 91 ? -9.517 -6.541 12.253 1.00 88.56 91 GLU A C 1
ATOM 690 O O . GLU A 1 91 ? -8.820 -7.239 11.505 1.00 88.56 91 GLU A O 1
ATOM 695 N N . GLU A 1 92 ? -9.187 -6.326 13.533 1.00 69.50 92 GLU A N 1
ATOM 696 C CA . GLU A 1 92 ? -7.994 -6.901 14.194 1.00 69.50 92 GLU A CA 1
ATOM 697 C C . GLU A 1 92 ? -7.842 -8.426 14.000 1.00 69.50 92 GLU A C 1
ATOM 699 O O . GLU A 1 92 ? -8.822 -9.197 14.123 1.00 69.50 92 GLU A O 1
#

Nearest PDB structures (foldseek):
  2af7-assembly1_F  TM=9.521E-01  e=1.225E-05  Methanothermobacter thermautotrophicus
  2af7-assembly1_A  TM=9.495E-01  e=5.987E-05  Methanothermobacter thermautotrophicus
  4g9q-assembly1_A  TM=9.337E-01  e=1.355E-03  Sinorhizobium meliloti 1021
  1vke-assembly1_A  TM=7.398E-01  e=4.276E-03  Thermotoga maritima MSB8
  2qeu-assembly1_B  TM=7.287E-01  e=5.937E-03  Paraburkholderia xenovorans LB400

Secondary structure (DSSP, 8-state):
-HHHHHHHHIIIIITT-TTS-HHHHHHHHHHHHHHTT-HHHHHHHHHHHHHTT--HHHHHHHHHHHHHHH-HHHHHHHHHHHHHHHHHHT--

Foldseek 3Di:
DVVVVVVCCVVVPVQPDPPDQQLVVLLVVLLVCLLVLPLVVNLVSLVVNVVSPDDLVSSLVSLVVSCVVNNPVSSVSSVVSSVVSCVVVVND

Mean predicted aligned error: 2.99 Å

pLDDT: mean 95.92, std 4.78, range [69.5, 98.81]